Protein AF-A0A965PEP1-F1 (afdb_monomer)

Solvent-accessible surface area (backbone atoms only — not comparable to full-atom values): 9398 Å² total; per-residue (Å²): 135,59,68,69,62,52,52,53,51,50,51,54,51,49,54,53,49,52,54,51,51,52,51,54,51,50,54,37,20,51,53,8,47,54,54,51,49,34,55,77,72,71,47,66,57,68,58,53,28,56,76,71,74,44,52,72,68,54,51,53,30,18,35,51,40,35,76,63,64,64,82,88,80,65,96,79,69,55,67,67,55,53,54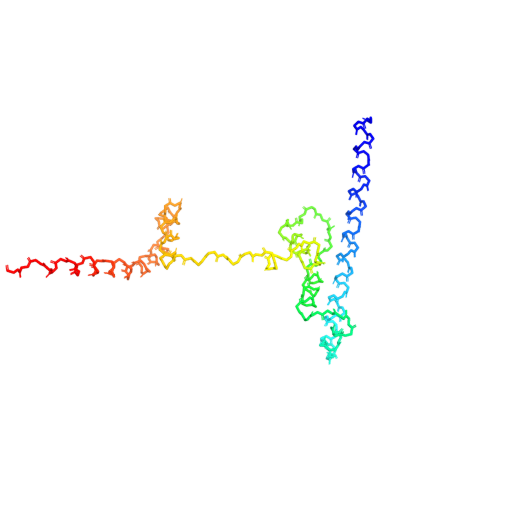,51,48,36,42,51,72,59,78,36,84,54,63,75,86,71,50,71,81,73,77,81,73,58,91,62,46,68,59,54,49,52,52,52,44,40,73,73,50,40,57,63,56,38,74,73,34,71,70,55,33,54,54,48,49,67,65,43,46,63,56,54,51,52,50,53,56,57,64,57,60,77,71,72,86,79,82,132

Radius of gyration: 27.44 Å; Cα contacts (8 Å, |Δi|>4): 70; chains: 1; bounding box: 63×39×81 Å

Mean predicted aligned error: 14.17 Å

Sequence (160 aa):
MKLTTVINKLNKTRDKAIELVGKTIALAADAGRIITNAKTEGKDVQELCREAGITEEVARRYEKVAATQKPIINGDTDPSLMRQTYLRIGMLPDPITVSKPSEPKHFLFPIMKARQWLAARGAKFISQDKTLREQFLAEAEPIVRTYEDLKHVDGKESIA

Foldseek 3Di:
DDPVVVVVVVVVVVVVVVVVVVVLLVVLLVLLVVLVVCVVVVHDSCVVCVVVVHDPLLSVLSVVSNVPDDPCPDDPDDVVVVVSSCCSSVVDPPCVVVDDPDDDDDPCNVVVVVVVCCVPPVVVVLVPDPVSVVVVCVVCVVVVVVVVVVVVVVVPPDDD

Secondary structure (DSSP, 8-state):
--HHHHHHHHHHHHHHHHHHHHHHHHHHHHHHHHHHHHHHTT--HHHHHHHTT--HHHHHHHHHHHHH-----SS---HHHHHHHHHHTTSSPPHHHHPPPPPPPPTTHHHHHHHHHIIIIIHHHHHH-HHHHHHHHHHHHHHHHHHHHHHHHTTSS---

Nearest PDB structures (foldseek):
  6he3-assembly1_A  TM=4.885E-01  e=6.077E+00  Pseudomonas aeruginosa
  2jn6-assembly1_A  TM=4.348E-01  e=3.785E+00  Corynebacterium glutamicum

Structure (mmCIF, N/CA/C/O backbone):
data_AF-A0A965PEP1-F1
#
_entry.id   AF-A0A965PEP1-F1
#
loop_
_atom_site.group_PDB
_atom_site.id
_atom_site.type_symbol
_atom_site.label_atom_id
_atom_site.label_alt_id
_atom_site.label_comp_id
_atom_site.label_asym_id
_atom_site.label_entity_id
_atom_site.label_seq_id
_atom_site.pdbx_PDB_ins_code
_atom_site.Cartn_x
_atom_site.Cartn_y
_atom_site.Cartn_z
_atom_site.occupancy
_atom_site.B_iso_or_equiv
_atom_site.auth_seq_id
_atom_site.auth_comp_id
_atom_site.auth_asym_id
_atom_site.auth_atom_id
_atom_site.pdbx_PDB_model_num
ATOM 1 N N . MET A 1 1 ? -42.655 7.224 2.565 1.00 64.38 1 MET A N 1
ATOM 2 C CA . MET A 1 1 ? -41.376 7.526 3.256 1.00 64.38 1 MET A CA 1
ATOM 3 C C . MET A 1 1 ? -40.850 8.855 2.721 1.00 64.38 1 MET A C 1
ATOM 5 O O . MET A 1 1 ? -40.793 8.993 1.509 1.00 64.38 1 MET A O 1
ATOM 9 N N . LYS A 1 2 ? -40.544 9.850 3.567 1.00 90.50 2 LYS A N 1
ATOM 10 C CA . LYS A 1 2 ? -40.056 11.166 3.103 1.00 90.50 2 LYS A CA 1
ATOM 11 C C . LYS A 1 2 ? -38.544 11.114 2.845 1.00 90.50 2 LYS A C 1
ATOM 13 O O . LYS A 1 2 ? -37.824 10.506 3.636 1.00 90.50 2 LYS A O 1
ATOM 18 N N . LEU A 1 3 ? -38.068 11.774 1.782 1.00 89.44 3 LEU A N 1
ATOM 19 C CA . LEU A 1 3 ? -36.640 11.848 1.425 1.00 89.44 3 LEU A CA 1
ATOM 20 C C . LEU A 1 3 ? -35.782 12.334 2.601 1.00 89.44 3 LEU A C 1
ATOM 22 O O . LEU A 1 3 ? -34.747 11.748 2.892 1.00 89.44 3 LEU A O 1
ATOM 26 N N . THR A 1 4 ? -36.260 13.333 3.344 1.00 93.38 4 THR A N 1
ATOM 27 C CA . THR A 1 4 ? -35.588 13.866 4.539 1.00 93.38 4 THR A CA 1
ATOM 28 C C . THR A 1 4 ? -35.318 12.793 5.595 1.00 93.38 4 THR A C 1
ATOM 30 O O . THR A 1 4 ? -34.227 12.728 6.154 1.00 93.38 4 THR A O 1
ATOM 33 N N . THR A 1 5 ? -36.264 11.880 5.827 1.00 94.06 5 THR A N 1
ATOM 34 C CA . THR A 1 5 ? -36.077 10.750 6.748 1.00 94.06 5 THR A CA 1
ATOM 35 C C . THR A 1 5 ? -35.004 9.778 6.250 1.00 94.06 5 THR A C 1
ATOM 37 O O . THR A 1 5 ? -34.239 9.253 7.057 1.00 94.06 5 THR A O 1
ATOM 40 N N . VAL A 1 6 ? -34.928 9.539 4.938 1.00 94.56 6 VAL A N 1
ATOM 41 C CA . VAL A 1 6 ? -33.913 8.661 4.331 1.00 94.56 6 VAL A CA 1
ATOM 42 C C . VAL A 1 6 ? -32.528 9.290 4.420 1.00 94.56 6 VAL A C 1
ATOM 44 O O . VAL A 1 6 ? -31.595 8.621 4.848 1.00 94.56 6 VAL A O 1
ATOM 47 N N . ILE A 1 7 ? -32.403 10.578 4.093 1.00 95.75 7 ILE A N 1
ATOM 48 C CA . ILE A 1 7 ? -31.140 11.320 4.177 1.00 95.75 7 ILE A CA 1
ATOM 49 C C . ILE A 1 7 ? -30.624 11.368 5.619 1.00 95.75 7 ILE A C 1
ATOM 51 O O . ILE A 1 7 ? -29.448 11.112 5.857 1.00 95.75 7 ILE A O 1
ATOM 55 N N . ASN A 1 8 ? -31.500 11.590 6.602 1.00 95.06 8 ASN A N 1
ATOM 56 C CA . ASN A 1 8 ? -31.100 11.571 8.011 1.00 95.06 8 ASN A CA 1
ATOM 57 C C . ASN A 1 8 ? -30.590 10.191 8.450 1.00 95.06 8 ASN A C 1
ATOM 59 O O . ASN A 1 8 ? -29.588 10.097 9.160 1.00 95.06 8 ASN A O 1
ATOM 63 N N . LYS A 1 9 ? -31.247 9.111 8.004 1.00 94.56 9 LYS A N 1
ATOM 64 C CA . LYS A 1 9 ? -30.768 7.743 8.248 1.00 94.56 9 LYS A CA 1
ATOM 65 C C . LYS A 1 9 ? -29.427 7.488 7.561 1.00 94.56 9 LYS A C 1
ATOM 67 O O . LYS A 1 9 ? -28.537 6.933 8.194 1.00 94.56 9 LYS A O 1
ATOM 72 N N . LEU A 1 10 ? -29.270 7.917 6.309 1.00 94.69 10 LEU A N 1
ATOM 73 C CA . LEU A 1 10 ? -28.027 7.785 5.551 1.00 94.69 10 LEU A CA 1
ATOM 74 C C . LEU A 1 10 ? -26.863 8.482 6.263 1.00 94.69 10 LEU A C 1
ATOM 76 O O . LEU A 1 10 ? -25.835 7.849 6.481 1.00 94.69 10 LEU A O 1
ATOM 80 N N . ASN A 1 11 ? -27.041 9.740 6.675 1.00 92.88 11 ASN A N 1
ATOM 81 C CA . ASN A 1 11 ? -26.011 10.504 7.381 1.00 92.88 11 ASN A CA 1
ATOM 82 C C . ASN A 1 11 ? -25.620 9.826 8.698 1.00 92.88 11 ASN A C 1
ATOM 84 O O . ASN A 1 11 ? -24.442 9.588 8.937 1.00 92.88 11 ASN A O 1
ATOM 88 N N . LYS A 1 12 ? -26.603 9.397 9.502 1.00 94.19 12 LYS A N 1
ATOM 89 C CA . LYS A 1 12 ? -26.337 8.683 10.758 1.00 94.19 12 LYS A CA 1
ATOM 90 C C . LYS A 1 12 ? -25.564 7.378 10.537 1.00 94.19 12 LYS A C 1
ATOM 92 O O . LYS A 1 12 ? -24.655 7.061 11.300 1.00 94.19 12 LYS A O 1
ATOM 97 N N . THR A 1 13 ? -25.920 6.617 9.503 1.00 92.94 13 THR A N 1
ATOM 98 C CA . THR A 1 13 ? -25.207 5.384 9.141 1.00 92.94 13 THR A CA 1
ATOM 99 C C . THR A 1 13 ? -23.792 5.683 8.654 1.00 92.94 13 THR A C 1
ATOM 101 O O . THR A 1 13 ? -22.862 4.995 9.066 1.00 92.94 13 THR A O 1
ATOM 104 N N . ARG A 1 14 ? -23.612 6.715 7.822 1.00 86.81 14 ARG A N 1
ATOM 105 C CA . ARG A 1 14 ? -22.303 7.153 7.324 1.00 86.81 14 ARG A CA 1
ATOM 106 C C . ARG A 1 14 ? -21.380 7.545 8.472 1.00 86.81 14 ARG A C 1
ATOM 108 O O . ARG A 1 14 ? -20.258 7.060 8.525 1.00 86.81 14 ARG A O 1
ATOM 115 N N . ASP A 1 15 ? -21.849 8.375 9.396 1.00 85.00 15 ASP A N 1
ATOM 116 C CA . ASP A 1 15 ? -21.018 8.880 10.490 1.00 85.00 15 ASP A CA 1
ATOM 117 C C . ASP A 1 15 ? -20.604 7.734 11.432 1.00 85.00 15 ASP A C 1
ATOM 119 O O . ASP A 1 15 ? -19.436 7.618 11.801 1.00 85.00 15 ASP A O 1
ATOM 123 N N . LYS A 1 16 ? -21.522 6.794 11.707 1.00 89.00 16 LYS A N 1
ATOM 124 C CA . LYS A 1 16 ? -21.207 5.561 12.446 1.00 89.00 16 LYS A CA 1
ATOM 125 C C . LYS A 1 16 ? -20.203 4.674 11.702 1.00 89.00 16 LYS A C 1
ATOM 127 O O . LYS A 1 16 ? -19.328 4.083 12.329 1.00 89.00 16 LYS A O 1
ATOM 132 N N . ALA A 1 17 ? -20.317 4.559 10.379 1.00 84.81 17 ALA A N 1
ATOM 133 C CA . ALA A 1 17 ? -19.367 3.797 9.575 1.00 84.81 17 ALA A CA 1
ATOM 134 C C . ALA A 1 17 ? -17.966 4.422 9.628 1.00 84.81 17 ALA A C 1
ATOM 136 O O . ALA A 1 17 ? -16.997 3.700 9.834 1.00 84.81 17 ALA A O 1
ATOM 137 N N . ILE A 1 18 ? -17.860 5.750 9.518 1.00 83.06 18 ILE A N 1
ATOM 138 C CA . ILE A 1 18 ? -16.587 6.478 9.636 1.00 83.06 18 ILE A CA 1
ATOM 139 C C . ILE A 1 18 ? -15.949 6.239 11.010 1.00 83.06 18 ILE A C 1
ATOM 141 O O . ILE A 1 18 ? -14.760 5.936 11.087 1.00 83.06 18 ILE A O 1
ATOM 145 N N . GLU A 1 19 ? -16.734 6.315 12.087 1.00 83.81 19 GLU A N 1
ATOM 146 C CA . GLU A 1 19 ? -16.252 6.052 13.446 1.00 83.81 19 GLU A CA 1
ATOM 147 C C . GLU A 1 19 ? -15.702 4.624 13.594 1.00 83.81 19 GLU A C 1
ATOM 149 O O . GLU A 1 19 ? -14.601 4.424 14.111 1.00 83.81 19 GLU A O 1
ATOM 154 N N . LEU A 1 20 ? -16.451 3.625 13.115 1.00 85.81 20 LEU A N 1
ATOM 155 C CA . LEU A 1 20 ? -16.035 2.222 13.164 1.00 85.81 20 LEU A CA 1
ATOM 156 C C . LEU A 1 20 ? -14.764 1.983 12.346 1.00 85.81 20 LEU A C 1
ATOM 158 O O . LEU A 1 20 ? -13.839 1.346 12.840 1.00 85.81 20 LEU A O 1
ATOM 162 N N . VAL A 1 21 ? -14.685 2.548 11.141 1.00 85.12 21 VAL A N 1
ATOM 163 C CA . VAL A 1 21 ? -13.495 2.478 10.283 1.00 85.12 21 VAL A CA 1
ATOM 164 C C . VAL A 1 21 ? -12.279 3.083 10.986 1.00 85.12 21 VAL A C 1
ATOM 166 O O . VAL A 1 21 ? -11.210 2.473 10.999 1.00 85.12 21 VAL A O 1
ATOM 169 N N . GLY A 1 22 ? -12.438 4.254 11.608 1.00 84.19 22 GLY A N 1
ATOM 170 C CA . GLY A 1 22 ? -11.375 4.899 12.376 1.00 84.19 22 GLY A CA 1
ATOM 171 C C . GLY A 1 22 ? -10.870 4.016 13.519 1.00 84.19 22 GLY A C 1
ATOM 172 O O . GLY A 1 22 ? -9.660 3.841 13.673 1.00 84.19 22 GLY A O 1
ATOM 173 N N . LYS A 1 23 ? -11.786 3.387 14.268 1.00 87.50 23 LYS A N 1
ATOM 174 C CA . LYS A 1 23 ? -11.452 2.425 15.332 1.00 87.50 23 LYS A CA 1
ATOM 175 C C . LYS A 1 23 ? -10.707 1.203 14.794 1.00 87.50 23 LYS A C 1
ATOM 177 O O . LYS A 1 23 ? -9.705 0.802 15.377 1.00 87.50 23 LYS A O 1
ATOM 182 N N . THR A 1 24 ? -11.144 0.637 13.669 1.00 89.50 24 THR A N 1
ATOM 183 C CA . THR A 1 24 ? -10.467 -0.507 13.039 1.00 89.50 24 THR A CA 1
ATOM 184 C C . THR A 1 24 ? -9.044 -0.155 12.602 1.00 89.50 24 THR A C 1
ATOM 186 O O . THR A 1 24 ? -8.125 -0.936 12.840 1.00 89.50 24 THR A O 1
ATOM 189 N N . ILE A 1 25 ? -8.832 1.025 12.009 1.00 88.44 25 ILE A N 1
ATOM 190 C CA . ILE A 1 25 ? -7.488 1.496 11.637 1.00 88.44 25 ILE A CA 1
ATOM 191 C C . ILE A 1 25 ? -6.606 1.658 12.877 1.00 88.44 25 ILE A C 1
ATOM 193 O O . ILE A 1 25 ? -5.451 1.238 12.850 1.00 88.44 25 ILE A O 1
ATOM 197 N N . ALA A 1 26 ? -7.136 2.245 13.955 1.00 87.81 26 ALA A N 1
ATOM 198 C CA . ALA A 1 26 ? -6.391 2.430 15.197 1.00 87.81 26 ALA A CA 1
ATOM 199 C C . ALA A 1 26 ? -5.936 1.089 15.793 1.00 87.81 26 ALA A C 1
ATOM 201 O O . ALA A 1 26 ? -4.755 0.934 16.082 1.00 87.81 26 ALA A O 1
ATOM 202 N N . LEU A 1 27 ? -6.827 0.093 15.858 1.00 92.94 27 LEU A N 1
ATOM 203 C CA . LEU A 1 27 ? -6.490 -1.255 16.333 1.00 92.94 27 LEU A CA 1
ATOM 204 C C . LEU A 1 27 ? -5.427 -1.937 15.459 1.00 92.94 27 LEU A C 1
ATOM 206 O O . LEU A 1 27 ? -4.515 -2.580 15.974 1.00 92.94 27 LEU A O 1
ATOM 210 N N . ALA A 1 28 ? -5.506 -1.779 14.136 1.00 91.94 28 ALA A N 1
ATOM 211 C CA . ALA A 1 28 ? -4.488 -2.303 13.228 1.00 91.94 28 ALA A CA 1
ATOM 212 C C . ALA A 1 28 ? -3.128 -1.606 13.415 1.00 91.94 28 ALA A C 1
ATOM 214 O O . ALA A 1 28 ? -2.084 -2.251 13.338 1.00 91.94 28 ALA A O 1
ATOM 215 N N . ALA A 1 29 ? -3.125 -0.298 13.683 1.00 91.38 29 ALA A N 1
ATOM 216 C CA . ALA A 1 29 ? -1.910 0.435 14.017 1.00 91.38 29 ALA A CA 1
ATOM 217 C C . ALA A 1 29 ? -1.334 -0.000 15.375 1.00 91.38 29 ALA A C 1
ATOM 219 O O . ALA A 1 29 ? -0.122 -0.166 15.492 1.00 91.38 29 ALA A O 1
ATOM 220 N N . ASP A 1 30 ? -2.178 -0.240 16.382 1.00 93.62 30 ASP A N 1
ATOM 221 C CA . ASP A 1 30 ? -1.766 -0.788 17.679 1.00 93.62 30 ASP A CA 1
ATOM 222 C C . ASP A 1 30 ? -1.098 -2.154 17.523 1.00 93.62 30 ASP A C 1
ATOM 224 O O . ASP A 1 30 ? 0.016 -2.348 18.009 1.00 93.62 30 ASP A O 1
ATOM 228 N N . ALA A 1 31 ? -1.716 -3.062 16.763 1.00 94.06 31 ALA A N 1
ATOM 229 C CA . ALA A 1 31 ? -1.123 -4.356 16.436 1.00 94.06 31 ALA A CA 1
ATOM 230 C C . ALA A 1 31 ? 0.242 -4.194 15.746 1.00 94.06 31 ALA A C 1
ATOM 232 O O . ALA A 1 31 ? 1.219 -4.829 16.141 1.00 94.06 31 ALA A O 1
ATOM 233 N N . GLY A 1 32 ? 0.342 -3.291 14.766 1.00 93.69 32 GLY A N 1
ATOM 234 C CA . GLY A 1 32 ? 1.602 -2.988 14.086 1.00 93.69 32 GLY A CA 1
ATOM 235 C C . GLY A 1 32 ? 2.689 -2.469 15.029 1.00 93.69 32 GLY A C 1
ATOM 236 O O . GLY A 1 32 ? 3.845 -2.879 14.915 1.00 93.69 32 GLY A O 1
ATOM 237 N N . ARG A 1 33 ? 2.330 -1.609 15.990 1.00 94.00 33 ARG A N 1
ATOM 238 C CA . ARG A 1 33 ? 3.254 -1.106 17.020 1.00 94.00 33 ARG A CA 1
ATOM 239 C C . ARG A 1 33 ? 3.736 -2.218 17.942 1.00 94.00 33 ARG A C 1
ATOM 241 O O . ARG A 1 33 ? 4.932 -2.294 18.195 1.00 94.00 33 ARG A O 1
ATOM 248 N N . ILE A 1 34 ? 2.843 -3.099 18.391 1.00 94.56 34 ILE A N 1
ATOM 249 C CA . ILE A 1 34 ? 3.198 -4.254 19.230 1.00 94.56 34 ILE A CA 1
ATOM 250 C C . ILE A 1 34 ? 4.206 -5.153 18.503 1.00 94.56 34 ILE A C 1
ATOM 252 O O . ILE A 1 34 ? 5.237 -5.503 19.073 1.00 94.56 34 ILE A O 1
ATOM 256 N N . ILE A 1 35 ? 3.953 -5.465 17.228 1.00 93.94 35 ILE A N 1
ATOM 257 C CA . ILE A 1 35 ? 4.855 -6.279 16.398 1.00 93.94 35 ILE A CA 1
ATOM 258 C C . ILE A 1 35 ? 6.213 -5.587 16.218 1.00 93.94 35 ILE A C 1
ATOM 260 O O . ILE A 1 35 ? 7.260 -6.219 16.358 1.00 93.94 35 ILE A O 1
ATOM 264 N N . THR A 1 36 ? 6.205 -4.281 15.937 1.00 92.94 36 THR A N 1
ATOM 265 C CA . THR A 1 36 ? 7.436 -3.498 15.749 1.00 92.94 36 THR A CA 1
ATOM 266 C C . THR A 1 36 ? 8.265 -3.471 17.036 1.00 92.94 36 THR A C 1
ATOM 268 O O . THR A 1 36 ? 9.469 -3.714 16.991 1.00 92.94 36 THR A O 1
ATOM 271 N N . ASN A 1 37 ? 7.625 -3.256 18.188 1.00 93.06 37 ASN A N 1
ATOM 272 C CA . ASN A 1 37 ? 8.292 -3.258 19.490 1.00 93.06 37 ASN A CA 1
ATOM 273 C C . ASN A 1 37 ? 8.879 -4.639 19.815 1.00 93.06 37 ASN A C 1
ATOM 275 O O . ASN A 1 37 ? 10.024 -4.737 20.253 1.00 93.06 37 ASN A O 1
ATOM 279 N N . ALA A 1 38 ? 8.145 -5.717 19.521 1.00 92.00 38 ALA A N 1
ATOM 280 C CA . ALA A 1 38 ? 8.640 -7.080 19.688 1.00 92.00 38 ALA A CA 1
ATOM 281 C C . ALA A 1 38 ? 9.922 -7.333 18.872 1.00 92.00 38 ALA A C 1
ATOM 283 O O . ALA A 1 38 ? 10.872 -7.906 19.402 1.00 92.00 38 ALA A O 1
ATOM 284 N N . LYS A 1 39 ? 9.999 -6.830 17.628 1.00 90.12 39 LYS A N 1
ATOM 285 C CA . LYS A 1 39 ? 11.225 -6.888 16.809 1.00 90.12 39 LYS A CA 1
ATOM 286 C C . LYS A 1 39 ? 12.383 -6.133 17.448 1.00 90.12 39 LYS A C 1
ATOM 288 O O . LYS A 1 39 ? 13.491 -6.659 17.503 1.00 90.12 39 LYS A O 1
ATOM 293 N N . THR A 1 40 ? 12.142 -4.911 17.923 1.00 91.75 40 THR A N 1
ATOM 294 C CA . THR A 1 40 ? 13.197 -4.094 18.545 1.00 91.75 40 THR A CA 1
ATOM 295 C C . THR A 1 40 ? 13.698 -4.679 19.862 1.00 91.75 40 THR A C 1
ATOM 297 O O . THR A 1 40 ? 14.862 -4.507 20.202 1.00 91.75 40 THR A O 1
ATOM 300 N N . GLU A 1 41 ? 12.841 -5.406 20.579 1.00 92.62 41 GLU A N 1
ATOM 301 C CA . GLU A 1 41 ? 13.165 -6.088 21.836 1.00 92.62 41 GLU A CA 1
ATOM 302 C C . GLU A 1 41 ? 13.770 -7.490 21.623 1.00 92.62 41 GLU A C 1
ATOM 304 O O . GLU A 1 41 ? 14.075 -8.175 22.597 1.00 92.62 41 GLU A O 1
ATOM 309 N N . GLY A 1 42 ? 13.942 -7.936 20.371 1.00 89.38 42 GLY A N 1
ATOM 310 C CA . GLY A 1 42 ? 14.500 -9.254 20.046 1.00 89.38 42 GLY A CA 1
ATOM 311 C C . GLY A 1 42 ? 13.585 -10.434 20.391 1.00 89.38 4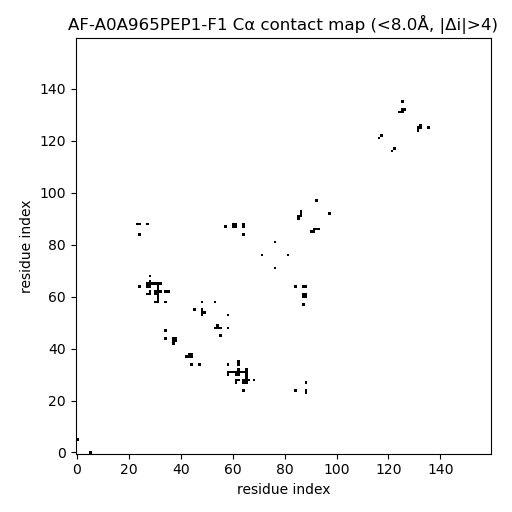2 GLY A C 1
ATOM 312 O O . GLY A 1 42 ? 14.068 -11.552 20.558 1.00 89.38 42 GLY A O 1
ATOM 313 N N . LYS A 1 43 ? 12.274 -10.200 20.524 1.00 90.06 43 LYS A N 1
ATOM 314 C CA . LYS A 1 43 ? 11.276 -11.245 20.795 1.00 90.06 43 LYS A CA 1
ATOM 315 C C . LYS A 1 43 ? 10.965 -12.054 19.535 1.00 90.06 43 LYS A C 1
ATOM 317 O O . LYS A 1 43 ? 11.099 -11.558 18.415 1.00 90.06 43 LYS A O 1
ATOM 322 N N . ASP A 1 44 ? 10.494 -13.285 19.724 1.00 90.62 44 ASP A N 1
ATOM 323 C CA . ASP A 1 44 ? 10.059 -14.143 18.621 1.00 90.62 44 ASP A CA 1
ATOM 324 C C . ASP A 1 44 ? 8.728 -13.649 18.032 1.00 90.62 44 ASP A C 1
ATOM 326 O O . ASP A 1 44 ? 7.641 -13.842 18.579 1.00 90.62 44 ASP A O 1
ATOM 330 N N . VAL A 1 45 ? 8.828 -12.974 16.890 1.00 91.06 45 VAL A N 1
ATOM 331 C CA . VAL A 1 45 ? 7.678 -12.424 16.168 1.00 91.06 45 VAL A CA 1
ATOM 332 C C . VAL A 1 45 ? 6.890 -13.516 15.451 1.00 91.06 45 VAL A C 1
ATOM 334 O O . VAL A 1 45 ? 5.691 -13.339 15.242 1.00 91.06 45 VAL A O 1
ATOM 337 N N . GLN A 1 46 ? 7.523 -14.63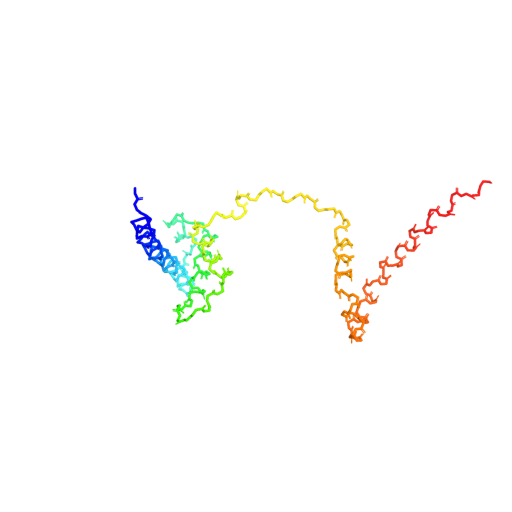1 15.074 1.00 90.44 46 GLN A N 1
ATOM 338 C CA . GLN A 1 46 ? 6.816 -15.741 14.434 1.00 90.44 46 GLN A CA 1
ATOM 339 C C . GLN A 1 46 ? 5.873 -16.399 15.432 1.00 90.44 46 GLN A C 1
ATOM 341 O O . GLN A 1 46 ? 4.703 -16.618 15.113 1.00 90.44 46 GLN A O 1
ATOM 346 N N . GLU A 1 47 ? 6.355 -16.623 16.654 1.00 91.31 47 GLU A N 1
ATOM 347 C CA . GLU A 1 47 ? 5.533 -17.136 17.746 1.00 91.31 47 GLU A CA 1
ATOM 348 C C . GLU A 1 47 ? 4.384 -16.179 18.076 1.00 91.31 47 GLU A C 1
ATOM 350 O O . GLU A 1 47 ? 3.226 -16.590 18.103 1.00 91.31 47 GLU A O 1
ATOM 355 N N . LEU A 1 48 ? 4.673 -14.879 18.193 1.00 91.81 48 LEU A N 1
ATOM 356 C CA . LEU A 1 48 ? 3.656 -13.850 18.430 1.00 91.81 48 LEU A CA 1
ATOM 357 C C . LEU A 1 48 ? 2.561 -13.844 17.345 1.00 91.81 48 LEU A C 1
ATOM 359 O O . LEU A 1 48 ? 1.374 -13.714 17.647 1.00 91.81 48 LEU A O 1
ATOM 363 N N . CYS A 1 49 ? 2.941 -13.988 16.070 1.00 91.06 49 CYS A N 1
ATOM 364 C CA . CYS A 1 49 ? 1.982 -14.068 14.965 1.00 91.06 49 CYS A CA 1
ATOM 365 C C . CYS A 1 49 ? 1.140 -15.348 15.041 1.00 91.06 49 CYS A C 1
ATOM 367 O O . CYS A 1 49 ? -0.069 -15.301 14.799 1.00 91.06 49 CYS A O 1
ATOM 369 N N . ARG A 1 50 ? 1.764 -16.475 15.407 1.00 92.00 50 ARG A N 1
ATOM 370 C CA . ARG A 1 50 ? 1.098 -17.770 15.580 1.00 92.00 50 ARG A CA 1
ATOM 371 C C . ARG A 1 50 ? 0.062 -17.724 16.700 1.00 92.00 50 ARG A C 1
ATOM 373 O O . ARG A 1 50 ? -1.070 -18.143 16.475 1.00 92.00 50 ARG A O 1
ATOM 380 N N . GLU A 1 51 ? 0.418 -17.174 17.860 1.00 93.69 51 GLU A N 1
ATOM 381 C CA . GLU A 1 51 ? -0.492 -16.981 18.998 1.00 93.69 51 GLU A CA 1
ATOM 382 C C . GLU A 1 51 ? -1.682 -16.081 18.637 1.00 93.69 51 GLU A C 1
ATOM 384 O O . GLU A 1 51 ? -2.820 -16.361 19.011 1.00 93.69 51 GLU A O 1
ATOM 389 N N . ALA A 1 52 ? -1.437 -15.026 17.855 1.00 91.12 52 ALA A N 1
ATOM 390 C CA . ALA A 1 52 ? -2.472 -14.108 17.385 1.00 91.12 52 ALA A CA 1
ATOM 391 C C . ALA A 1 52 ? -3.315 -14.657 16.214 1.00 91.12 52 ALA A C 1
ATOM 393 O O . ALA A 1 52 ? -4.255 -13.991 15.774 1.00 91.12 52 ALA A O 1
ATOM 394 N N . GLY A 1 53 ? -2.995 -15.844 15.686 1.00 92.00 53 GLY A N 1
ATOM 395 C CA . GLY A 1 53 ? -3.708 -16.452 14.560 1.00 92.00 53 GLY A CA 1
ATOM 396 C C . GLY A 1 53 ? -3.574 -15.675 13.245 1.00 92.00 53 GLY A C 1
ATOM 397 O O . GLY A 1 53 ? -4.457 -15.759 12.390 1.00 92.00 53 GLY A O 1
ATOM 398 N N . ILE A 1 54 ? -2.494 -14.906 13.074 1.00 90.94 54 ILE A N 1
ATOM 399 C CA . ILE A 1 54 ? -2.228 -14.114 11.867 1.00 90.94 54 ILE A CA 1
ATOM 400 C C . ILE A 1 54 ? -0.995 -14.630 11.127 1.00 90.94 54 ILE A C 1
ATOM 402 O O . ILE A 1 54 ? -0.061 -15.169 11.712 1.00 90.94 54 ILE A O 1
ATOM 406 N N . THR A 1 55 ? -0.967 -14.436 9.810 1.00 89.75 55 THR A N 1
ATOM 407 C CA . THR A 1 55 ? 0.224 -14.738 9.010 1.00 89.75 55 THR A CA 1
ATOM 408 C C . THR A 1 55 ? 1.251 -13.610 9.119 1.00 89.75 55 THR A C 1
ATOM 410 O O . THR A 1 55 ? 0.902 -12.459 9.392 1.00 89.75 55 THR A O 1
ATOM 413 N N . GLU A 1 56 ? 2.516 -13.903 8.811 1.00 88.12 56 GLU A N 1
ATOM 414 C CA . GLU A 1 56 ? 3.572 -12.879 8.753 1.00 88.12 56 GLU A CA 1
ATOM 415 C C . GLU A 1 56 ? 3.253 -11.746 7.763 1.00 88.12 56 GLU A C 1
ATOM 417 O O . GLU A 1 56 ? 3.619 -10.591 7.976 1.00 88.12 56 GLU A O 1
ATOM 422 N N . GLU A 1 57 ? 2.548 -12.054 6.671 1.00 88.31 57 GLU A N 1
ATOM 423 C CA . GLU A 1 57 ? 2.123 -11.043 5.703 1.00 88.31 57 GLU A CA 1
ATOM 424 C C . GLU A 1 57 ? 1.075 -10.096 6.304 1.00 88.31 57 GLU A C 1
ATOM 426 O O . GLU A 1 57 ? 1.155 -8.885 6.100 1.00 88.31 57 GLU A O 1
ATOM 431 N N . VAL A 1 58 ? 0.125 -10.613 7.091 1.00 89.25 58 VAL A N 1
ATOM 432 C CA . VAL A 1 58 ? -0.847 -9.780 7.819 1.00 89.25 58 VAL A CA 1
ATOM 433 C C . VAL A 1 58 ? -0.139 -8.925 8.871 1.00 89.25 58 VAL A C 1
ATOM 435 O O . VAL A 1 58 ? -0.387 -7.720 8.943 1.00 89.25 58 VAL A O 1
ATOM 438 N N . ALA A 1 59 ? 0.813 -9.499 9.608 1.00 90.81 59 ALA A N 1
ATOM 439 C CA . ALA A 1 59 ? 1.640 -8.758 10.556 1.00 90.81 59 ALA A CA 1
ATOM 440 C C . ALA A 1 59 ? 2.373 -7.585 9.875 1.00 90.81 59 ALA A C 1
ATOM 442 O O . ALA A 1 59 ? 2.265 -6.436 10.309 1.00 90.81 59 ALA A O 1
ATOM 443 N N . ARG A 1 60 ? 3.009 -7.835 8.723 1.00 90.56 60 ARG A N 1
ATOM 444 C CA . ARG A 1 60 ? 3.685 -6.806 7.914 1.00 90.56 60 ARG A CA 1
ATOM 445 C C . ARG A 1 60 ? 2.730 -5.714 7.423 1.00 90.56 60 ARG A C 1
ATOM 447 O O . ARG A 1 60 ? 3.120 -4.550 7.294 1.00 90.56 60 ARG A O 1
ATOM 454 N N . ARG A 1 61 ? 1.474 -6.055 7.114 1.00 91.25 61 ARG A N 1
ATOM 455 C CA . ARG A 1 61 ? 0.442 -5.070 6.744 1.00 91.25 61 ARG A CA 1
ATOM 456 C C . ARG A 1 61 ? 0.124 -4.145 7.914 1.00 91.25 61 ARG A C 1
ATOM 458 O O . ARG A 1 61 ? 0.051 -2.938 7.689 1.00 91.25 61 ARG A O 1
ATOM 465 N N . TYR A 1 62 ? -0.002 -4.672 9.129 1.00 94.25 62 TYR A N 1
ATOM 466 C CA . TYR A 1 62 ? -0.237 -3.871 10.333 1.00 94.25 62 TYR A CA 1
ATOM 467 C C . TYR A 1 62 ? 0.942 -2.961 10.678 1.00 94.25 62 TYR A C 1
ATOM 469 O O . TYR A 1 62 ? 0.729 -1.780 10.943 1.00 94.25 62 TYR A O 1
ATOM 477 N N . GLU A 1 63 ? 2.183 -3.436 10.556 1.00 92.69 63 GLU A N 1
ATOM 478 C CA . GLU A 1 63 ? 3.376 -2.584 10.701 1.00 92.69 63 GLU A CA 1
ATOM 479 C C . GLU A 1 63 ? 3.349 -1.395 9.728 1.00 92.69 63 GLU A C 1
ATOM 481 O O . GLU A 1 63 ? 3.598 -0.251 10.109 1.00 92.69 63 GLU A O 1
ATOM 486 N N . LYS A 1 64 ? 2.963 -1.635 8.467 1.00 90.44 64 LYS A N 1
ATOM 487 C CA . LYS A 1 64 ? 2.793 -0.561 7.478 1.00 90.44 64 LYS A CA 1
ATOM 488 C C . LYS A 1 64 ? 1.667 0.399 7.851 1.00 90.44 64 LYS A C 1
ATOM 490 O O . LYS A 1 64 ? 1.802 1.590 7.583 1.00 90.44 64 LYS A O 1
ATOM 495 N N . VAL A 1 65 ? 0.563 -0.082 8.428 1.00 89.12 65 VAL A N 1
ATOM 496 C CA . VAL A 1 65 ? -0.523 0.784 8.923 1.00 89.12 65 VAL A CA 1
ATOM 497 C C . VAL A 1 65 ? -0.012 1.673 10.056 1.00 89.12 65 VAL A C 1
ATOM 499 O O . VAL A 1 65 ? -0.195 2.884 9.979 1.00 89.12 65 VAL A O 1
ATOM 502 N N . ALA A 1 66 ? 0.715 1.115 11.028 1.00 89.62 66 ALA A N 1
ATOM 503 C CA . ALA A 1 66 ? 1.335 1.879 12.111 1.00 89.62 66 ALA A CA 1
ATOM 504 C C . ALA A 1 66 ? 2.307 2.952 11.588 1.00 89.62 66 ALA A C 1
ATOM 506 O O . ALA A 1 66 ? 2.224 4.110 11.986 1.00 89.62 66 ALA A O 1
ATOM 507 N N . ALA A 1 67 ? 3.172 2.600 10.632 1.00 86.12 67 ALA A N 1
ATOM 508 C CA . ALA A 1 67 ? 4.147 3.524 10.048 1.00 86.12 67 ALA A CA 1
ATOM 509 C C . ALA A 1 67 ? 3.515 4.640 9.193 1.00 86.12 67 ALA A C 1
ATOM 511 O O . ALA A 1 67 ? 4.110 5.701 9.011 1.00 86.12 67 ALA A O 1
ATOM 512 N N . THR A 1 68 ? 2.324 4.403 8.634 1.00 78.69 68 THR A N 1
ATOM 513 C CA . THR A 1 68 ? 1.626 5.365 7.761 1.00 78.69 68 THR A CA 1
ATOM 514 C C . THR A 1 68 ? 0.512 6.134 8.464 1.00 78.69 68 THR A C 1
ATOM 516 O O . THR A 1 68 ? -0.078 7.026 7.850 1.00 78.69 68 THR A O 1
ATOM 519 N N . GLN A 1 69 ? 0.246 5.847 9.743 1.00 70.75 69 GLN A N 1
ATOM 520 C CA . GLN A 1 69 ? -0.727 6.576 10.546 1.00 70.75 69 GLN A CA 1
ATOM 521 C C . GLN A 1 69 ? -0.199 7.984 10.854 1.00 70.75 69 GLN A C 1
ATOM 523 O O . GLN A 1 69 ? 0.404 8.246 11.891 1.00 70.75 69 GLN A O 1
ATOM 528 N N . LYS A 1 70 ? -0.439 8.922 9.938 1.00 63.25 70 LYS A N 1
ATOM 529 C CA . LYS A 1 70 ? -0.339 10.350 10.238 1.00 63.25 70 LYS A CA 1
ATOM 530 C C . LYS A 1 70 ? -1.613 10.780 10.973 1.00 63.25 70 LYS A C 1
ATOM 532 O O . LYS A 1 70 ? -2.696 10.318 10.601 1.00 63.25 70 LYS A O 1
ATOM 537 N N . PRO A 1 71 ? -1.528 11.656 11.988 1.00 54.66 71 PRO A N 1
ATOM 538 C CA . PRO A 1 71 ? -2.724 12.278 12.528 1.00 54.66 71 PRO A CA 1
ATOM 539 C C . PRO A 1 71 ? -3.437 13.008 11.382 1.00 54.66 71 PRO A C 1
ATOM 541 O O . PRO A 1 71 ? -2.800 13.684 10.574 1.00 54.66 71 PRO A O 1
ATOM 544 N N . ILE A 1 72 ? -4.747 12.796 11.254 1.00 51.84 72 ILE A N 1
ATOM 545 C CA . ILE A 1 72 ? -5.576 13.407 10.208 1.00 51.84 72 ILE A CA 1
ATOM 546 C C . ILE A 1 72 ? -5.760 14.872 10.607 1.00 51.84 72 ILE A C 1
ATOM 548 O O . ILE A 1 72 ? -6.755 15.218 11.234 1.00 51.84 72 ILE A O 1
ATOM 552 N N . ILE A 1 73 ? -4.747 15.711 10.369 1.00 44.78 73 ILE A N 1
ATOM 553 C CA . ILE A 1 73 ? -4.778 17.089 10.875 1.00 44.78 73 ILE A CA 1
ATOM 554 C C . ILE A 1 73 ? -5.480 18.033 9.904 1.00 44.78 73 ILE A C 1
ATOM 556 O O . ILE A 1 73 ? -6.087 18.974 10.378 1.00 44.78 73 ILE A O 1
ATOM 560 N N . ASN A 1 74 ? -5.469 17.795 8.590 1.00 37.34 74 ASN A N 1
ATOM 561 C CA . ASN A 1 74 ? -6.187 18.603 7.594 1.00 37.34 74 ASN A CA 1
ATOM 562 C C . ASN A 1 74 ? -6.393 17.787 6.304 1.00 37.34 74 ASN A C 1
ATOM 564 O O . ASN A 1 74 ? -5.726 16.772 6.122 1.00 37.34 74 ASN A O 1
ATOM 568 N N . GLY A 1 75 ? -7.323 18.217 5.442 1.00 45.09 75 GLY A N 1
ATOM 569 C CA . GLY A 1 75 ? -7.919 17.505 4.292 1.00 45.09 75 GLY A CA 1
ATOM 570 C C . GLY A 1 75 ? -7.016 16.920 3.188 1.00 45.09 75 GLY A C 1
ATOM 571 O O . GLY A 1 75 ? -7.536 16.557 2.139 1.00 45.09 75 GLY A O 1
ATOM 572 N N . ASP A 1 76 ? -5.716 16.747 3.417 1.00 42.75 76 ASP A N 1
ATOM 573 C CA . ASP A 1 76 ? -4.749 16.134 2.499 1.00 42.75 76 ASP A CA 1
ATOM 574 C C . ASP A 1 76 ? -4.579 14.635 2.764 1.00 42.75 76 ASP A C 1
ATOM 576 O O . ASP A 1 76 ? -3.479 14.111 2.962 1.00 42.75 76 ASP A O 1
ATOM 580 N N . THR A 1 77 ? -5.692 13.905 2.795 1.00 59.75 77 THR A N 1
ATOM 581 C CA . THR A 1 77 ? -5.606 12.445 2.814 1.00 59.75 77 THR A CA 1
ATOM 582 C C . THR A 1 77 ? -5.548 11.955 1.375 1.00 59.75 77 THR A C 1
ATOM 584 O O . THR A 1 77 ? -6.577 11.911 0.707 1.00 59.75 77 THR A O 1
ATOM 587 N N . ASP A 1 78 ? -4.353 11.610 0.881 1.00 69.44 78 ASP A N 1
ATOM 588 C CA . ASP A 1 78 ? -4.189 11.000 -0.445 1.00 69.44 78 ASP A CA 1
ATOM 589 C C . ASP A 1 78 ? -5.164 9.808 -0.573 1.00 69.44 78 ASP A C 1
ATOM 591 O O . ASP A 1 78 ? -5.047 8.835 0.189 1.00 69.44 78 ASP A O 1
ATOM 595 N N . PRO A 1 79 ? -6.135 9.852 -1.509 1.00 74.94 79 PRO A N 1
ATOM 596 C CA . PRO A 1 79 ? -7.102 8.775 -1.704 1.00 74.94 79 PRO A CA 1
ATOM 597 C C . PRO A 1 79 ? -6.434 7.410 -1.920 1.00 74.94 79 PRO A C 1
ATOM 599 O O . PRO A 1 79 ? -6.967 6.370 -1.521 1.00 74.94 79 PRO A O 1
ATOM 602 N N . SER A 1 80 ? -5.234 7.408 -2.504 1.00 79.56 80 SER A N 1
ATOM 603 C CA . SER A 1 80 ? -4.422 6.214 -2.724 1.00 79.56 80 SER A CA 1
ATOM 604 C C . SER A 1 80 ? -3.952 5.602 -1.406 1.00 79.56 80 SER A C 1
ATOM 606 O O . SER A 1 80 ? -3.990 4.379 -1.253 1.00 79.56 80 SER A O 1
ATOM 608 N N . LEU A 1 81 ? -3.552 6.432 -0.436 1.00 77.88 81 LEU A N 1
ATOM 609 C CA . LEU A 1 81 ? -3.148 5.985 0.898 1.00 77.88 81 LEU A CA 1
ATOM 610 C C . LEU A 1 81 ? -4.336 5.418 1.672 1.00 77.88 81 LEU A C 1
ATOM 612 O O . LEU A 1 81 ? -4.211 4.339 2.246 1.00 77.88 81 LEU A O 1
ATOM 616 N N . MET A 1 82 ? -5.503 6.069 1.626 1.00 80.38 82 MET A N 1
ATOM 617 C CA . MET A 1 82 ? -6.718 5.538 2.264 1.00 80.38 82 MET A CA 1
ATOM 618 C C . MET A 1 82 ? -7.108 4.175 1.695 1.00 80.38 82 MET A C 1
ATOM 620 O O . MET A 1 82 ? -7.335 3.227 2.449 1.00 80.38 82 MET A O 1
ATOM 624 N N . ARG A 1 83 ? -7.091 4.034 0.364 1.00 84.12 83 ARG A N 1
ATOM 625 C CA . ARG A 1 83 ? -7.340 2.747 -0.294 1.00 84.12 83 ARG A CA 1
ATOM 626 C C . ARG A 1 83 ? -6.346 1.677 0.159 1.00 84.12 83 ARG A C 1
ATOM 628 O O . ARG A 1 83 ? -6.748 0.547 0.426 1.00 84.12 83 ARG A O 1
ATOM 635 N N . GLN A 1 84 ? -5.058 2.009 0.247 1.00 85.19 84 GLN A N 1
ATOM 636 C CA . GLN A 1 84 ? -4.037 1.072 0.722 1.00 85.19 84 GLN A CA 1
ATOM 637 C C . GLN A 1 84 ? -4.243 0.683 2.188 1.00 85.19 84 GLN A C 1
ATOM 639 O O . GLN A 1 84 ? -4.092 -0.490 2.520 1.00 85.19 84 GLN A O 1
ATOM 644 N N . THR A 1 85 ? -4.614 1.623 3.056 1.00 84.81 85 THR A N 1
ATOM 645 C CA . THR A 1 85 ? -4.938 1.331 4.456 1.00 84.81 85 THR A CA 1
ATOM 646 C C . THR A 1 85 ? -6.123 0.375 4.546 1.00 84.81 85 THR A C 1
ATOM 648 O O . THR A 1 85 ? -6.012 -0.643 5.221 1.00 84.81 85 THR A O 1
ATOM 651 N N . TYR A 1 86 ? -7.205 0.617 3.798 1.00 87.31 86 TYR A N 1
ATOM 652 C CA . TYR A 1 86 ? -8.367 -0.280 3.770 1.00 87.31 86 TYR A CA 1
ATOM 653 C C . TYR A 1 86 ? -8.050 -1.685 3.254 1.00 87.31 86 TYR A C 1
ATOM 655 O O . TYR A 1 86 ? -8.590 -2.661 3.771 1.00 87.31 86 TYR A O 1
ATOM 663 N N . LEU A 1 87 ? -7.143 -1.805 2.281 1.00 87.00 87 LEU A N 1
ATOM 664 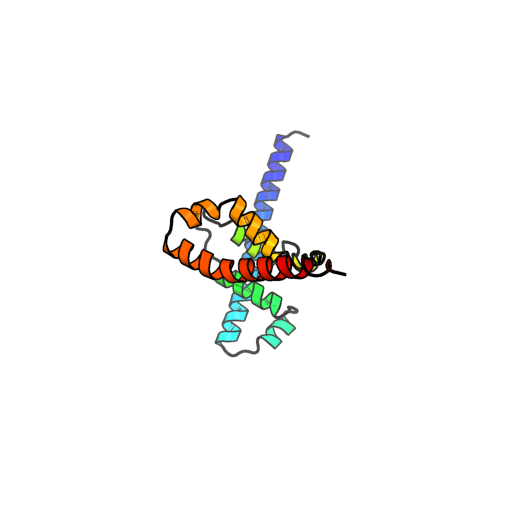C CA . LEU A 1 87 ? -6.625 -3.099 1.834 1.00 87.00 87 LEU A CA 1
ATOM 665 C C . LEU A 1 87 ? -5.815 -3.808 2.926 1.00 87.00 87 LEU A C 1
ATOM 667 O O . LEU A 1 87 ? -5.981 -5.004 3.143 1.00 87.00 87 LEU A O 1
ATOM 671 N N . ARG A 1 88 ? -4.947 -3.077 3.636 1.00 87.12 88 ARG A N 1
ATOM 672 C CA . ARG A 1 88 ? -4.088 -3.640 4.691 1.00 87.12 88 ARG A CA 1
ATOM 673 C C . ARG A 1 88 ? -4.883 -4.149 5.889 1.00 87.12 88 ARG A C 1
ATOM 675 O O . ARG A 1 88 ? -4.522 -5.184 6.432 1.00 87.12 88 ARG A O 1
ATOM 682 N N . ILE A 1 89 ? -5.955 -3.454 6.268 1.00 87.38 89 ILE A N 1
ATOM 683 C CA . ILE A 1 89 ? -6.838 -3.865 7.373 1.00 87.38 89 ILE A CA 1
ATOM 684 C C . ILE A 1 89 ? -7.913 -4.881 6.948 1.00 87.38 89 ILE A C 1
ATOM 686 O O . ILE A 1 89 ? -8.722 -5.281 7.778 1.00 87.38 89 ILE A O 1
ATOM 690 N N . GLY A 1 90 ? -7.958 -5.274 5.669 1.00 82.75 90 GLY A N 1
ATOM 691 C CA . GLY A 1 90 ? -8.904 -6.273 5.161 1.00 82.75 90 GLY A CA 1
ATOM 692 C C . GLY A 1 90 ? -10.345 -5.782 4.975 1.00 82.75 90 GLY A C 1
ATOM 693 O O . GLY A 1 90 ? -11.245 -6.602 4.823 1.00 82.75 90 GLY A O 1
ATOM 694 N N . MET A 1 91 ? -10.592 -4.466 4.966 1.00 84.88 91 MET A N 1
ATOM 695 C CA . MET A 1 91 ? -11.922 -3.915 4.654 1.00 84.88 91 MET A CA 1
ATOM 696 C C . MET A 1 91 ? -12.233 -3.933 3.156 1.00 84.88 91 MET A C 1
ATOM 698 O O . MET A 1 91 ? -13.399 -3.963 2.766 1.00 84.88 91 MET A O 1
ATOM 702 N N . LEU A 1 92 ? -11.198 -3.896 2.316 1.00 85.19 92 LEU A N 1
ATOM 703 C CA . LEU A 1 92 ? -11.321 -4.127 0.882 1.00 85.19 92 LEU A CA 1
ATOM 704 C C . LEU A 1 92 ? -10.835 -5.542 0.545 1.00 85.19 92 LEU A C 1
ATOM 706 O O . LEU A 1 92 ? -9.846 -5.988 1.131 1.00 85.19 92 LEU A O 1
ATOM 710 N N . PRO A 1 93 ? -11.483 -6.231 -0.412 1.00 77.12 93 PRO A N 1
ATOM 711 C CA . PRO A 1 93 ? -11.025 -7.535 -0.867 1.00 77.12 93 PRO A CA 1
ATOM 712 C C . PRO A 1 93 ? -9.617 -7.412 -1.450 1.00 77.12 93 PRO A C 1
ATOM 714 O O . PRO A 1 93 ? -9.327 -6.476 -2.202 1.00 77.12 93 PRO A O 1
ATOM 717 N N . ASP A 1 94 ? -8.745 -8.353 -1.090 1.00 72.31 94 ASP A N 1
ATOM 718 C CA . ASP A 1 94 ? -7.375 -8.382 -1.589 1.00 72.31 94 ASP A CA 1
ATOM 719 C C . ASP A 1 94 ? -7.397 -8.598 -3.112 1.00 72.31 94 ASP A C 1
ATOM 721 O O . ASP A 1 94 ? -7.896 -9.627 -3.571 1.00 72.31 94 ASP A O 1
ATOM 725 N N . PRO A 1 95 ? -6.867 -7.662 -3.921 1.00 65.56 95 PRO A N 1
ATOM 726 C CA . PRO A 1 95 ? -6.861 -7.781 -5.368 1.00 65.56 95 PRO A CA 1
ATOM 727 C C . PRO A 1 95 ? -6.225 -9.080 -5.847 1.00 65.56 95 PRO A C 1
ATOM 729 O O . PRO A 1 95 ? -6.614 -9.549 -6.903 1.00 65.56 95 PRO A O 1
ATOM 732 N N . ILE A 1 96 ? -5.288 -9.661 -5.090 1.00 62.44 96 ILE A N 1
ATOM 733 C CA . ILE A 1 96 ? -4.601 -10.905 -5.451 1.00 62.44 96 ILE A CA 1
ATOM 734 C C . ILE A 1 96 ? -5.537 -12.111 -5.309 1.00 62.44 96 ILE A C 1
ATOM 736 O O . ILE A 1 96 ? -5.511 -13.008 -6.149 1.00 62.44 96 ILE A O 1
ATOM 740 N N . THR A 1 97 ? -6.397 -12.135 -4.285 1.00 63.97 97 THR A N 1
ATOM 741 C CA . THR A 1 97 ? -7.317 -13.263 -4.053 1.00 63.97 97 THR A CA 1
ATOM 742 C C . THR A 1 97 ? -8.512 -13.244 -5.004 1.00 63.97 97 THR A C 1
ATOM 744 O O . THR A 1 97 ? -9.115 -14.286 -5.248 1.00 63.97 97 THR A O 1
ATOM 747 N N . VAL A 1 98 ? -8.831 -12.078 -5.575 1.00 59.44 98 VAL A N 1
ATOM 748 C CA . VAL A 1 98 ? -9.902 -11.906 -6.572 1.00 59.44 98 VAL A CA 1
ATOM 749 C C . VAL A 1 98 ? -9.387 -11.717 -8.002 1.00 59.44 98 VAL A C 1
ATOM 751 O O . VAL A 1 98 ? -10.188 -11.702 -8.940 1.00 59.44 98 VAL A O 1
ATOM 754 N N . SER A 1 99 ? -8.076 -11.560 -8.211 1.00 54.97 99 SER A N 1
ATOM 755 C CA . SER A 1 99 ? -7.526 -11.384 -9.553 1.00 54.97 99 SER A CA 1
ATOM 756 C C . SER A 1 99 ? -7.560 -12.704 -10.302 1.00 54.97 99 SER A C 1
ATOM 758 O O . SER A 1 99 ? -6.866 -13.656 -9.950 1.00 54.97 99 SER A O 1
ATOM 760 N N . LYS A 1 100 ? -8.309 -12.730 -11.404 1.00 59.34 100 LYS A N 1
ATOM 761 C CA . LYS A 1 100 ? -8.010 -13.673 -12.480 1.00 59.34 100 LYS A CA 1
ATOM 762 C C . LYS A 1 100 ? -6.583 -13.376 -12.954 1.00 59.34 100 LYS A C 1
ATOM 764 O O . LYS A 1 100 ? -6.262 -12.191 -13.105 1.00 59.34 100 LYS A O 1
ATOM 769 N N . PRO A 1 101 ? -5.731 -14.393 -13.177 1.00 63.19 101 PRO A N 1
ATOM 770 C CA . PRO A 1 101 ? -4.437 -14.176 -13.802 1.00 63.19 101 PRO A CA 1
ATOM 771 C C . PRO A 1 101 ? -4.646 -13.332 -15.056 1.00 63.19 101 PRO A C 1
ATOM 773 O O . PRO A 1 101 ? -5.500 -13.659 -15.883 1.00 63.19 101 PRO A O 1
ATOM 776 N N . SER A 1 102 ? -3.935 -12.207 -15.155 1.00 64.06 102 SER A N 1
ATOM 777 C CA . SER A 1 102 ? -3.966 -11.410 -16.380 1.00 64.06 102 SER A CA 1
ATOM 778 C C . SER A 1 102 ? -3.596 -12.324 -17.541 1.00 64.06 102 SER A C 1
ATOM 780 O O . SER A 1 102 ? -2.662 -13.117 -17.405 1.00 64.06 102 SER A O 1
ATOM 782 N N . GLU A 1 103 ? -4.290 -12.191 -18.672 1.00 76.81 103 GLU A N 1
ATOM 783 C CA . GLU A 1 103 ? -3.909 -12.921 -19.880 1.00 76.81 103 GLU A CA 1
ATOM 784 C C . GLU A 1 103 ? -2.412 -12.716 -20.152 1.00 76.81 103 GLU A C 1
ATOM 786 O O . GLU A 1 103 ? -1.904 -11.596 -19.958 1.00 76.81 103 GLU A O 1
ATOM 791 N N . PRO A 1 104 ? -1.689 -13.784 -20.538 1.00 78.12 104 PRO A N 1
ATOM 792 C CA . PRO A 1 104 ? -0.274 -13.687 -20.837 1.00 78.12 104 PRO A CA 1
ATOM 793 C C . PRO A 1 104 ? -0.084 -12.613 -21.904 1.00 78.12 104 PRO A C 1
ATOM 795 O O . PRO A 1 104 ? -0.685 -12.646 -22.978 1.00 78.12 104 PRO A O 1
ATOM 798 N N . LYS A 1 105 ? 0.722 -11.604 -21.571 1.00 83.69 105 LYS A N 1
ATOM 799 C CA . LYS A 1 105 ? 0.982 -10.491 -22.481 1.00 83.69 105 LYS A CA 1
ATOM 800 C C . LYS A 1 105 ? 1.637 -11.035 -23.746 1.00 83.69 105 LYS A C 1
ATOM 802 O O . LYS A 1 105 ? 2.501 -11.905 -23.670 1.00 83.69 105 LYS A O 1
ATOM 807 N N . HIS A 1 106 ? 1.261 -10.477 -24.894 1.00 88.38 106 HIS A N 1
ATOM 808 C CA . HIS A 1 106 ? 1.903 -10.797 -26.165 1.00 88.38 106 HIS A CA 1
ATOM 809 C C . HIS A 1 106 ? 3.429 -10.639 -26.049 1.00 88.38 106 HIS A C 1
ATOM 811 O O . HIS A 1 106 ? 3.897 -9.688 -25.424 1.00 88.38 106 HIS A O 1
ATOM 817 N N . PHE A 1 107 ? 4.212 -11.519 -26.674 1.00 90.44 107 PHE A N 1
ATOM 818 C CA . PHE A 1 107 ? 5.681 -11.463 -26.611 1.00 90.44 107 PHE A CA 1
ATOM 819 C C . PHE A 1 107 ? 6.233 -10.080 -27.015 1.00 90.44 107 PHE A C 1
ATOM 821 O O . PHE A 1 107 ? 7.105 -9.521 -26.360 1.00 90.44 107 PHE A O 1
ATOM 828 N N . LEU A 1 108 ? 5.619 -9.461 -28.031 1.00 91.69 108 LEU A N 1
ATOM 829 C CA . LEU A 1 108 ? 5.945 -8.108 -28.512 1.00 91.69 108 LEU A CA 1
ATOM 830 C C . LEU A 1 108 ? 5.328 -6.960 -27.687 1.00 91.69 108 LEU A C 1
ATOM 832 O O . LEU A 1 108 ? 5.362 -5.805 -28.116 1.00 91.69 108 LEU A O 1
ATOM 836 N N . PHE A 1 109 ? 4.756 -7.231 -26.512 1.00 92.56 109 PHE A N 1
ATOM 837 C CA . PHE A 1 109 ? 4.160 -6.205 -25.650 1.00 92.56 109 PHE A CA 1
ATOM 838 C C . PHE A 1 109 ? 5.094 -5.014 -25.359 1.00 92.56 109 PHE A C 1
ATOM 840 O O . PHE A 1 109 ? 4.602 -3.880 -25.388 1.00 92.56 109 PHE A O 1
ATOM 847 N N . PRO A 1 110 ? 6.415 -5.198 -25.143 1.00 91.06 110 PRO A N 1
ATOM 848 C CA . PRO A 1 110 ? 7.339 -4.074 -24.984 1.00 91.06 110 PRO A CA 1
ATOM 849 C C . PRO A 1 110 ? 7.346 -3.127 -26.195 1.00 91.06 110 PRO A C 1
ATOM 851 O O . PRO A 1 110 ? 7.207 -1.915 -26.028 1.00 91.06 110 PRO A O 1
ATOM 854 N N . ILE A 1 111 ? 7.391 -3.671 -27.417 1.00 92.56 111 ILE A N 1
ATOM 855 C CA . ILE A 1 111 ? 7.364 -2.890 -28.665 1.00 92.56 111 ILE A CA 1
ATOM 856 C C . ILE A 1 111 ? 6.027 -2.158 -28.819 1.00 92.56 111 ILE A C 1
ATOM 858 O O . ILE A 1 111 ? 5.983 -0.978 -29.171 1.00 92.56 111 ILE A O 1
ATOM 862 N N . MET A 1 112 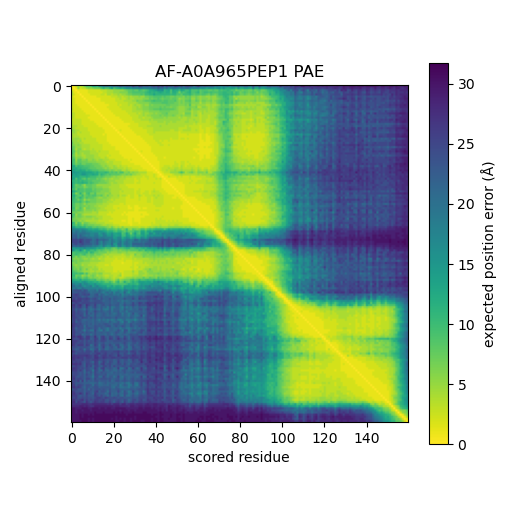? 4.915 -2.820 -28.481 1.00 92.31 112 MET A N 1
ATOM 863 C CA . MET A 1 112 ? 3.588 -2.197 -28.508 1.00 92.31 112 MET A CA 1
ATOM 864 C C . MET A 1 112 ? 3.496 -1.008 -27.542 1.00 92.31 112 MET A C 1
ATOM 866 O O . MET A 1 112 ? 2.911 0.019 -27.893 1.00 92.31 112 MET A O 1
ATOM 870 N N . LYS A 1 113 ? 4.088 -1.118 -26.346 1.00 93.00 113 LYS A N 1
ATOM 871 C CA . LYS A 1 113 ? 4.144 -0.024 -25.367 1.00 93.00 113 LYS A CA 1
ATOM 872 C C . LYS A 1 113 ? 5.030 1.126 -25.829 1.00 93.00 113 LYS A C 1
ATOM 874 O O . LYS A 1 113 ? 4.600 2.274 -25.715 1.00 93.00 113 LYS A O 1
ATOM 879 N N . ALA A 1 114 ? 6.199 0.833 -26.396 1.00 91.44 114 ALA A N 1
ATOM 880 C CA . ALA A 1 114 ? 7.076 1.846 -26.978 1.00 91.44 114 ALA A CA 1
ATOM 881 C C . ALA A 1 114 ? 6.356 2.632 -28.089 1.00 91.44 114 ALA A C 1
ATOM 883 O O . ALA A 1 114 ? 6.320 3.862 -28.052 1.00 91.44 114 ALA A O 1
ATOM 884 N N . ARG A 1 115 ? 5.665 1.933 -29.003 1.00 92.75 115 ARG A N 1
ATOM 885 C CA . ARG A 1 115 ? 4.847 2.547 -30.063 1.00 92.75 115 ARG A CA 1
ATOM 886 C C . ARG A 1 115 ? 3.742 3.448 -29.506 1.00 92.75 115 ARG A C 1
ATOM 888 O O . ARG A 1 115 ? 3.574 4.570 -29.974 1.00 92.75 115 ARG A O 1
ATOM 895 N N . GLN A 1 116 ? 2.989 2.973 -28.510 1.00 92.81 116 GLN A N 1
ATOM 896 C CA . GLN A 1 116 ? 1.926 3.759 -27.868 1.00 92.81 116 GLN A CA 1
ATOM 897 C C . GLN A 1 116 ? 2.476 5.021 -27.194 1.00 92.81 116 GLN A C 1
ATOM 899 O O . GLN A 1 116 ? 1.895 6.096 -27.329 1.00 92.81 116 GLN A O 1
ATOM 904 N N . TRP A 1 117 ? 3.597 4.905 -26.480 1.00 93.00 117 TRP A N 1
ATOM 905 C CA . TRP A 1 117 ? 4.232 6.042 -25.820 1.00 93.00 117 TRP A CA 1
ATOM 906 C C . TRP A 1 117 ? 4.738 7.081 -26.827 1.00 93.00 117 TRP A C 1
ATOM 908 O O . TRP A 1 117 ? 4.467 8.272 -26.646 1.00 93.00 117 TRP A O 1
ATOM 918 N N . LEU A 1 118 ? 5.406 6.637 -27.900 1.00 91.81 118 LEU A N 1
ATOM 919 C CA . LEU A 1 118 ? 5.872 7.502 -28.988 1.00 91.81 118 LEU A CA 1
ATOM 920 C C . LEU A 1 118 ? 4.717 8.287 -29.612 1.00 91.81 118 LEU A C 1
ATOM 922 O O . LEU A 1 118 ? 4.823 9.506 -29.737 1.00 91.81 118 LEU A O 1
ATOM 926 N N . ALA A 1 119 ? 3.611 7.601 -29.923 1.00 89.50 119 ALA A N 1
ATOM 927 C CA . ALA A 1 119 ? 2.420 8.201 -30.522 1.00 89.50 119 ALA A CA 1
ATOM 928 C C . ALA A 1 119 ? 1.713 9.203 -29.594 1.00 89.50 119 ALA A C 1
ATOM 930 O O . ALA A 1 119 ? 1.205 10.216 -30.061 1.00 89.50 119 ALA A O 1
ATOM 931 N N . ALA A 1 120 ? 1.671 8.933 -28.286 1.00 90.00 120 ALA A N 1
ATOM 932 C CA . ALA A 1 120 ? 0.970 9.793 -27.338 1.00 90.00 120 ALA A CA 1
ATOM 933 C C . ALA A 1 120 ? 1.757 11.064 -26.994 1.00 90.00 120 ALA A C 1
ATOM 935 O O . ALA A 1 120 ? 1.195 12.156 -26.948 1.00 90.00 120 ALA A O 1
ATOM 936 N N . ARG A 1 121 ? 3.050 10.923 -26.678 1.00 84.06 121 ARG A N 1
ATOM 937 C CA . ARG A 1 121 ? 3.857 12.043 -26.165 1.00 84.06 121 ARG A CA 1
ATOM 938 C C . ARG A 1 121 ? 5.351 11.959 -26.454 1.00 84.06 121 ARG A C 1
ATOM 940 O O . ARG A 1 121 ? 6.013 12.993 -26.440 1.00 84.06 121 ARG A O 1
ATOM 947 N N . GLY A 1 122 ? 5.889 10.763 -26.689 1.00 83.94 122 GLY A N 1
ATOM 948 C CA . GLY A 1 122 ? 7.331 10.521 -26.734 1.00 83.94 122 GLY A CA 1
ATOM 949 C C . GLY A 1 122 ? 8.058 11.381 -27.763 1.00 83.94 122 GLY A C 1
ATOM 950 O O . GLY A 1 122 ? 9.047 12.020 -27.417 1.00 83.94 122 GLY A O 1
ATOM 951 N N . ALA A 1 123 ? 7.516 11.498 -28.980 1.00 85.50 123 ALA A N 1
ATOM 952 C CA . ALA A 1 123 ? 8.136 12.293 -30.043 1.00 85.50 123 ALA A CA 1
ATOM 953 C C . ALA A 1 123 ? 8.348 13.765 -29.643 1.00 85.50 123 ALA A C 1
ATOM 955 O O . ALA A 1 123 ? 9.405 14.341 -29.900 1.00 85.50 123 ALA A O 1
ATOM 956 N N . LYS A 1 124 ? 7.374 14.359 -28.940 1.00 88.81 124 LYS A N 1
ATOM 957 C CA . LYS A 1 124 ? 7.468 15.740 -28.459 1.00 88.81 124 LYS A CA 1
ATOM 958 C C . LYS A 1 124 ? 8.576 15.892 -27.415 1.00 88.81 124 LYS A C 1
ATOM 960 O O . LYS A 1 124 ? 9.399 16.790 -27.553 1.00 88.81 124 LYS A O 1
ATOM 965 N N . PHE A 1 125 ? 8.642 15.001 -26.425 1.00 85.88 125 PHE A N 1
ATOM 966 C CA . PHE A 1 125 ? 9.662 15.059 -25.370 1.00 85.88 125 PHE A CA 1
ATOM 967 C C . PHE A 1 125 ? 11.081 14.855 -25.914 1.00 85.88 125 PHE A C 1
ATOM 969 O O . PHE A 1 125 ? 11.971 15.646 -25.615 1.00 85.88 125 PHE A O 1
ATOM 976 N N . ILE A 1 126 ? 11.272 13.858 -26.781 1.00 89.75 126 ILE A N 1
ATOM 977 C CA . ILE A 1 126 ? 12.563 13.567 -27.424 1.00 89.75 126 ILE A CA 1
ATOM 978 C C . ILE A 1 126 ? 13.041 14.754 -28.278 1.00 89.75 126 ILE A C 1
ATOM 980 O O . ILE A 1 126 ? 14.231 15.053 -28.359 1.00 89.75 126 ILE A O 1
ATOM 984 N N . SER A 1 127 ? 12.116 15.458 -28.937 1.00 84.00 127 SER A N 1
ATOM 985 C CA . SER A 1 127 ? 12.478 16.603 -29.776 1.00 84.00 127 SER A CA 1
ATOM 986 C C . SER A 1 127 ? 12.954 17.820 -28.974 1.00 84.00 127 SER A C 1
ATOM 988 O O . SER A 1 127 ? 13.714 18.624 -29.506 1.00 84.00 127 SER A O 1
ATOM 990 N N . GLN A 1 128 ? 12.559 17.953 -27.708 1.00 88.88 128 GLN A N 1
ATOM 991 C CA . GLN A 1 128 ? 12.822 19.149 -26.902 1.00 88.88 128 GLN A CA 1
ATOM 992 C C . GLN A 1 128 ? 14.122 19.073 -26.096 1.00 88.88 128 GLN A C 1
ATOM 994 O O . GLN A 1 128 ? 14.709 20.111 -25.804 1.00 88.88 128 GLN A O 1
ATOM 999 N N . ASP A 1 129 ? 14.587 17.869 -25.766 1.00 91.69 129 ASP A N 1
ATOM 1000 C CA . ASP A 1 129 ? 15.761 17.649 -24.921 1.00 91.69 129 ASP A CA 1
ATOM 1001 C C . ASP A 1 129 ? 16.835 16.859 -25.683 1.00 91.69 129 ASP A C 1
ATOM 1003 O O . ASP A 1 129 ? 16.603 15.747 -26.162 1.00 91.69 129 ASP A O 1
ATOM 1007 N N . LYS A 1 130 ? 18.027 17.454 -25.798 1.00 90.62 130 LYS A N 1
ATOM 1008 C CA . LYS A 1 130 ? 19.168 16.871 -26.511 1.00 90.62 130 LYS A CA 1
ATOM 1009 C C . LYS A 1 130 ? 19.673 15.590 -25.839 1.00 90.62 130 LYS A C 1
ATOM 1011 O O . LYS A 1 130 ? 19.946 14.619 -26.537 1.00 90.62 130 LYS A O 1
ATOM 1016 N N . THR A 1 131 ? 19.741 15.564 -24.513 1.00 91.06 131 THR A N 1
ATOM 1017 C CA . THR A 1 131 ? 20.243 14.418 -23.745 1.00 91.06 131 THR A CA 1
ATOM 1018 C C . THR A 1 131 ? 19.285 13.235 -23.858 1.00 91.06 131 THR A C 1
ATOM 1020 O O . THR A 1 131 ? 19.705 12.107 -24.109 1.00 91.06 131 THR A O 1
ATOM 1023 N N . LEU A 1 132 ? 17.976 13.488 -23.751 1.00 88.38 132 LEU A N 1
ATOM 1024 C CA . LEU A 1 132 ? 16.957 12.452 -23.959 1.00 88.38 132 LEU A CA 1
ATOM 1025 C C . LEU A 1 132 ? 16.945 11.933 -25.398 1.00 88.38 132 LEU A C 1
ATOM 1027 O O . LEU A 1 132 ? 16.675 10.755 -25.627 1.00 88.38 132 LEU A O 1
ATOM 1031 N N . ARG A 1 133 ? 17.244 12.794 -26.375 1.00 91.50 133 ARG A N 1
ATOM 1032 C CA . ARG A 1 133 ? 17.371 12.386 -27.775 1.00 91.50 133 ARG A CA 1
ATOM 1033 C C . ARG A 1 133 ? 18.539 11.439 -27.999 1.00 91.50 133 ARG A C 1
ATOM 1035 O O . ARG A 1 133 ? 18.357 10.434 -28.675 1.00 91.50 133 ARG A O 1
ATOM 1042 N N . GLU A 1 134 ? 19.701 11.740 -27.430 1.00 92.88 134 GLU A N 1
ATOM 1043 C CA . GLU A 1 134 ? 20.883 10.875 -27.512 1.00 92.88 134 GLU A CA 1
ATOM 1044 C C . GLU A 1 134 ? 20.608 9.503 -26.882 1.00 92.88 134 GLU A C 1
ATOM 1046 O O . GLU A 1 134 ? 20.856 8.480 -27.517 1.00 92.88 134 GLU A O 1
ATOM 1051 N N . GLN A 1 135 ? 19.989 9.474 -25.696 1.00 92.12 135 GLN A N 1
ATOM 1052 C CA . GLN A 1 135 ? 19.579 8.226 -25.041 1.00 92.12 135 GLN A CA 1
ATOM 1053 C C . GLN A 1 135 ? 18.570 7.437 -25.884 1.00 92.12 135 GLN A C 1
ATOM 1055 O O . GLN A 1 135 ? 18.7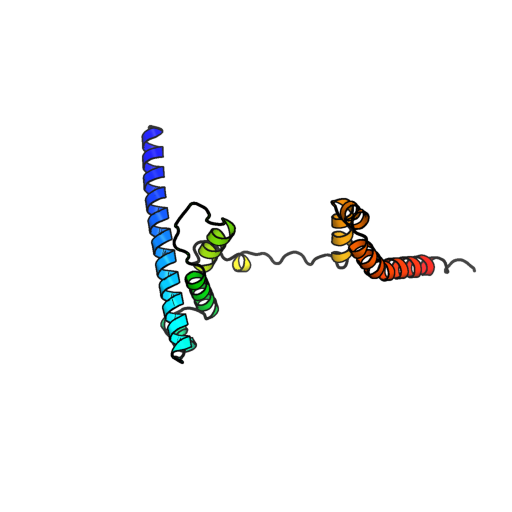21 6.235 -26.070 1.00 92.12 135 GLN A O 1
ATOM 1060 N N . PHE A 1 136 ? 17.551 8.106 -26.433 1.00 92.06 136 PHE A N 1
ATOM 1061 C CA . PHE A 1 136 ? 16.554 7.442 -27.269 1.00 92.06 136 PHE A CA 1
ATOM 1062 C C . PHE A 1 136 ? 17.174 6.811 -28.521 1.00 92.06 136 PHE A C 1
ATOM 1064 O O . PHE A 1 136 ? 16.822 5.687 -28.864 1.00 92.06 136 PHE A O 1
ATOM 1071 N N . LEU A 1 137 ? 18.082 7.518 -29.201 1.00 92.75 137 LEU A N 1
ATOM 1072 C CA . LEU A 1 137 ? 18.740 7.003 -30.402 1.00 92.75 137 LEU A CA 1
ATOM 1073 C C . LEU A 1 137 ? 19.617 5.788 -30.086 1.00 92.75 137 LEU A C 1
ATOM 1075 O O . LEU A 1 137 ? 19.512 4.793 -30.796 1.00 92.75 137 LEU A O 1
ATOM 1079 N N . ALA A 1 138 ? 20.396 5.836 -29.001 1.00 94.12 138 ALA A N 1
ATOM 1080 C CA . ALA A 1 138 ? 21.240 4.719 -28.576 1.00 94.12 138 ALA A CA 1
ATOM 1081 C C . ALA A 1 138 ? 20.429 3.446 -28.263 1.00 94.12 138 ALA A C 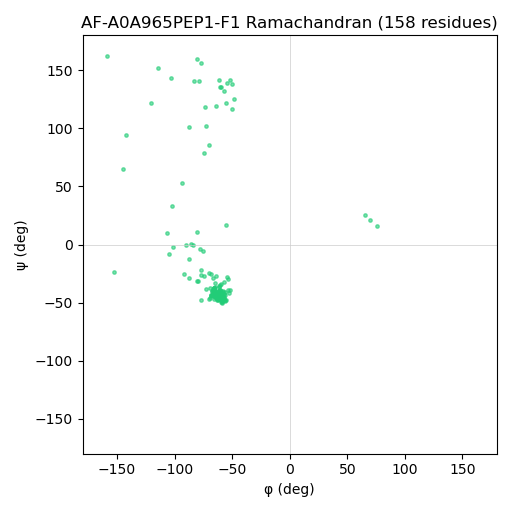1
ATOM 1083 O O . ALA A 1 138 ? 20.840 2.346 -28.619 1.00 94.12 138 ALA A O 1
ATOM 1084 N N . GLU A 1 139 ? 19.255 3.590 -27.642 1.00 92.81 139 GLU A N 1
ATOM 1085 C CA . GLU A 1 139 ? 18.382 2.455 -27.305 1.00 92.81 139 GLU A CA 1
ATOM 1086 C C . GLU A 1 139 ? 17.547 1.962 -28.500 1.00 92.81 139 GLU A C 1
ATOM 1088 O O . GLU A 1 139 ? 17.230 0.776 -28.609 1.00 92.81 139 GLU A O 1
ATOM 1093 N N . ALA A 1 140 ? 17.166 2.857 -29.417 1.00 93.31 140 ALA A N 1
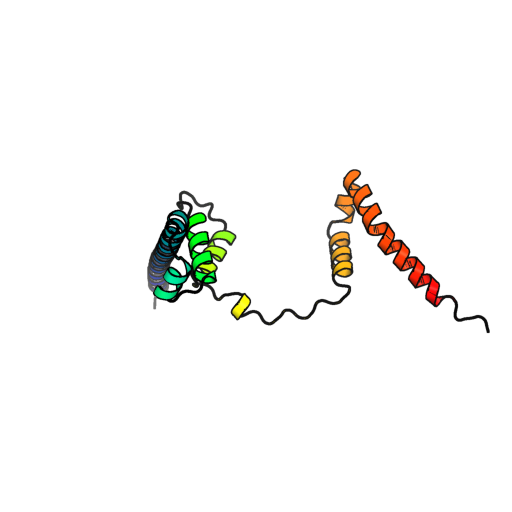ATOM 1094 C CA . ALA A 1 140 ? 16.369 2.505 -30.590 1.00 93.31 140 ALA A CA 1
ATOM 1095 C C . ALA A 1 140 ? 17.208 1.887 -31.720 1.00 93.31 140 ALA A C 1
ATOM 1097 O O . ALA A 1 140 ? 16.698 1.047 -32.465 1.00 93.31 140 ALA A O 1
ATOM 1098 N N . GLU A 1 141 ? 18.478 2.275 -31.857 1.00 93.62 141 GLU A N 1
ATOM 1099 C CA . GLU A 1 141 ? 19.368 1.832 -32.936 1.00 93.62 141 GLU A CA 1
ATOM 1100 C C . GLU A 1 141 ? 19.494 0.297 -33.042 1.00 93.62 141 GLU A C 1
ATOM 1102 O O . GLU A 1 141 ? 19.275 -0.226 -34.140 1.00 93.62 141 GLU A O 1
ATOM 1107 N N . PRO A 1 142 ? 19.729 -0.472 -31.958 1.00 94.62 142 PRO A N 1
ATOM 1108 C CA . PRO A 1 142 ? 19.786 -1.935 -32.031 1.00 94.62 142 PRO A CA 1
ATOM 1109 C C . PRO A 1 142 ? 18.485 -2.573 -32.535 1.00 94.62 142 PRO A C 1
ATOM 1111 O O . PRO A 1 142 ? 18.512 -3.584 -33.242 1.00 94.62 142 PRO A O 1
ATOM 1114 N N . ILE A 1 143 ? 17.338 -1.974 -32.198 1.00 93.44 143 ILE A N 1
ATOM 1115 C CA . ILE A 1 143 ? 16.013 -2.451 -32.612 1.00 93.44 143 ILE A CA 1
ATOM 1116 C C . ILE A 1 143 ? 15.826 -2.221 -34.113 1.00 93.44 143 ILE A C 1
ATOM 1118 O O . ILE A 1 143 ? 15.399 -3.131 -34.823 1.00 93.44 143 ILE A O 1
ATOM 1122 N N . VAL A 1 144 ? 16.168 -1.024 -34.600 1.00 93.56 144 VAL A N 1
ATOM 1123 C CA . VAL A 1 144 ? 16.085 -0.677 -36.027 1.00 93.56 144 VAL A CA 1
ATOM 1124 C C . VAL A 1 144 ? 17.030 -1.547 -36.848 1.00 93.56 144 VAL A C 1
ATOM 1126 O O . VAL A 1 144 ? 16.620 -2.092 -37.867 1.00 93.56 144 VAL A O 1
ATOM 1129 N N . ARG A 1 145 ? 18.266 -1.740 -36.380 1.00 93.31 145 ARG A N 1
ATOM 1130 C CA . ARG A 1 145 ? 19.238 -2.610 -37.045 1.00 93.31 145 ARG A CA 1
ATOM 1131 C C . ARG A 1 145 ? 18.721 -4.041 -37.169 1.00 93.31 145 ARG A C 1
ATOM 1133 O O . ARG A 1 145 ? 18.711 -4.582 -38.264 1.00 93.31 145 ARG A O 1
ATOM 1140 N N . THR A 1 146 ? 18.221 -4.615 -36.074 1.00 92.75 146 THR A N 1
ATOM 1141 C CA . THR A 1 146 ? 17.642 -5.969 -36.087 1.00 92.75 146 THR A CA 1
ATOM 1142 C C . THR A 1 146 ? 16.447 -6.057 -37.041 1.00 92.75 146 THR A C 1
ATOM 1144 O O . THR A 1 146 ? 16.286 -7.050 -37.742 1.00 92.75 146 THR A O 1
ATOM 1147 N N . TYR A 1 147 ? 15.608 -5.019 -37.092 1.00 91.62 147 TYR A N 1
ATOM 1148 C CA . TYR A 1 147 ? 14.487 -4.950 -38.029 1.00 91.62 147 TYR A CA 1
ATOM 1149 C C . TYR A 1 147 ? 14.949 -4.953 -39.494 1.00 91.62 147 TYR A C 1
ATOM 1151 O O . TYR A 1 147 ? 14.413 -5.727 -40.284 1.00 91.62 147 TYR A O 1
ATOM 1159 N N . GLU A 1 148 ? 15.934 -4.128 -39.858 1.00 92.19 148 GLU A N 1
ATOM 1160 C CA . GLU A 1 148 ? 16.467 -4.099 -41.227 1.00 92.19 148 GLU A CA 1
ATOM 1161 C C . GLU A 1 148 ? 17.181 -5.412 -41.579 1.00 92.19 148 GLU A C 1
ATOM 1163 O O . GLU A 1 148 ? 16.948 -5.957 -42.656 1.00 92.19 148 GLU A O 1
ATOM 1168 N N . ASP A 1 149 ? 17.962 -5.980 -40.655 1.00 90.69 149 ASP A N 1
ATOM 1169 C CA . ASP A 1 149 ? 18.616 -7.280 -40.844 1.00 90.69 149 ASP A CA 1
ATOM 1170 C C . ASP A 1 149 ? 17.578 -8.369 -41.165 1.00 90.69 149 ASP A C 1
ATOM 1172 O O . ASP A 1 149 ? 17.716 -9.080 -42.159 1.00 90.69 149 ASP A O 1
ATOM 1176 N N . LEU A 1 150 ? 16.495 -8.458 -40.382 1.00 88.50 150 LEU A N 1
ATOM 1177 C CA . LEU A 1 150 ? 15.420 -9.435 -40.596 1.00 88.50 150 LEU A CA 1
ATOM 1178 C C . LEU A 1 150 ? 14.633 -9.179 -41.887 1.00 88.50 150 LEU A C 1
ATOM 1180 O O . LEU A 1 150 ? 14.295 -10.119 -42.598 1.00 88.50 150 LEU A O 1
ATOM 1184 N N . LYS A 1 151 ? 14.388 -7.915 -42.235 1.00 85.94 151 LYS A N 1
ATOM 1185 C CA . LYS A 1 151 ? 13.711 -7.523 -43.479 1.00 85.94 151 LYS A CA 1
ATOM 1186 C C . LYS A 1 151 ? 14.505 -7.908 -44.733 1.00 85.94 151 LYS A C 1
ATOM 1188 O O . LYS A 1 151 ? 13.914 -8.118 -45.789 1.00 85.94 151 LYS A O 1
ATOM 1193 N N . HIS A 1 152 ? 15.831 -8.005 -44.635 1.00 73.38 152 HIS A N 1
ATOM 1194 C CA . HIS A 1 152 ? 16.703 -8.411 -45.738 1.00 73.38 152 HIS A CA 1
ATOM 1195 C C . HIS A 1 152 ? 16.914 -9.929 -45.858 1.00 73.38 152 HIS A C 1
ATOM 1197 O O . HIS A 1 152 ? 17.410 -10.382 -46.893 1.00 73.38 152 HIS A O 1
ATOM 1203 N N . VAL A 1 153 ? 16.525 -10.724 -44.855 1.00 65.62 153 VAL A N 1
ATOM 1204 C CA . VAL A 1 153 ? 16.590 -12.197 -44.912 1.00 65.62 153 VAL A CA 1
ATOM 1205 C C . VAL A 1 153 ? 15.562 -12.759 -45.903 1.00 65.62 153 VAL A C 1
ATOM 1207 O O . VAL A 1 153 ? 15.900 -13.648 -46.682 1.00 65.62 153 VAL A O 1
ATOM 1210 N N . 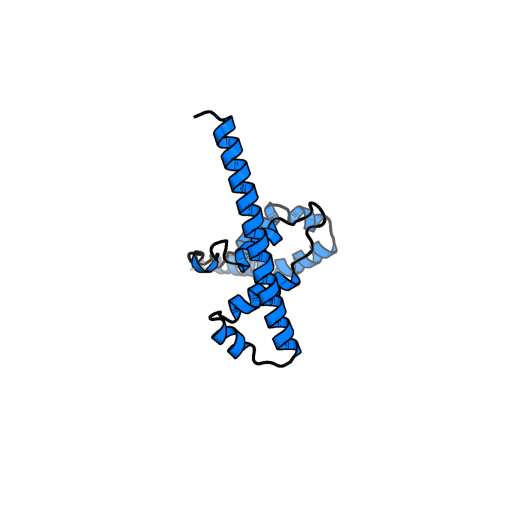ASP A 1 154 ? 14.370 -12.165 -45.983 1.00 57.25 154 ASP A N 1
ATOM 1211 C CA . ASP A 1 154 ? 13.284 -12.623 -46.867 1.00 57.25 154 ASP A CA 1
ATOM 1212 C C . ASP A 1 154 ? 13.495 -12.269 -48.359 1.00 57.25 154 ASP A C 1
ATOM 1214 O O . ASP A 1 154 ? 12.727 -12.680 -49.226 1.00 57.25 154 ASP A O 1
ATOM 1218 N N . GLY A 1 155 ? 14.545 -11.508 -48.696 1.00 54.06 155 GLY A N 1
ATOM 1219 C CA . GLY A 1 155 ? 14.849 -11.079 -50.070 1.00 54.06 155 GLY A CA 1
ATOM 1220 C C . GLY A 1 155 ? 15.756 -12.021 -50.875 1.00 54.06 155 GLY A C 1
ATOM 1221 O O . GLY A 1 155 ? 16.081 -11.705 -52.018 1.00 54.06 155 GLY A O 1
ATOM 1222 N N . LYS A 1 156 ? 16.211 -13.144 -50.298 1.00 53.19 156 LYS A N 1
ATOM 1223 C CA . LYS A 1 156 ? 17.199 -14.057 -50.914 1.00 53.19 156 LYS A CA 1
ATOM 1224 C C . LYS A 1 156 ? 16.641 -15.395 -51.429 1.00 53.19 156 LYS A C 1
ATOM 1226 O O . LYS A 1 156 ? 17.432 -16.231 -51.852 1.00 53.19 156 LYS A O 1
ATOM 1231 N N . GLU A 1 157 ? 15.323 -15.589 -51.482 1.00 48.66 157 GLU A N 1
ATOM 1232 C CA . GLU A 1 157 ? 14.698 -16.816 -52.029 1.00 48.66 157 GLU A CA 1
ATOM 1233 C C . GLU A 1 157 ? 14.121 -16.667 -53.453 1.00 48.66 157 GLU A C 1
ATOM 1235 O O . GLU A 1 157 ? 13.134 -17.305 -53.804 1.00 48.66 157 GLU A O 1
ATOM 1240 N N . SER A 1 158 ? 14.718 -15.849 -54.325 1.00 45.34 158 SER A N 1
ATOM 1241 C CA . SER A 1 158 ? 14.283 -15.810 -55.732 1.00 45.34 158 SER A CA 1
ATOM 1242 C C . SER A 1 158 ? 15.425 -15.570 -56.711 1.00 45.34 158 SER A C 1
ATOM 1244 O O . SER A 1 158 ? 15.427 -14.565 -57.416 1.00 45.34 158 SER A O 1
ATOM 1246 N N . ILE A 1 159 ? 16.368 -16.509 -56.794 1.00 43.91 159 ILE A N 1
ATOM 1247 C CA . ILE A 1 159 ? 17.085 -16.781 -58.048 1.00 43.91 159 ILE A CA 1
ATOM 1248 C C . ILE A 1 159 ? 17.288 -18.300 -58.133 1.00 43.91 159 ILE A C 1
ATOM 1250 O O . ILE A 1 159 ? 18.221 -18.842 -57.541 1.00 43.91 159 ILE A O 1
ATOM 1254 N N . ALA A 1 160 ? 16.355 -18.963 -58.818 1.00 39.91 160 ALA A N 1
ATOM 1255 C CA . ALA A 1 160 ? 16.583 -20.238 -59.491 1.00 39.91 160 ALA A CA 1
ATOM 1256 C C . ALA A 1 160 ? 16.933 -19.945 -60.954 1.00 39.91 160 ALA A C 1
ATOM 1258 O O . ALA A 1 160 ? 16.369 -18.960 -61.489 1.00 39.91 160 ALA A O 1
#

pLDDT: mean 83.64, std 13.84, range [37.34, 95.75]